Protein AF-A0AAN6XUN0-F1 (afdb_monomer_lite)

Structure (mmCIF, N/CA/C/O backbone):
data_AF-A0AAN6XUN0-F1
#
_entry.id   AF-A0AAN6XUN0-F1
#
loop_
_atom_site.group_PDB
_atom_site.id
_atom_site.type_symbol
_atom_site.label_atom_id
_atom_site.label_alt_id
_atom_site.label_comp_id
_atom_site.label_asym_id
_atom_site.label_entity_id
_a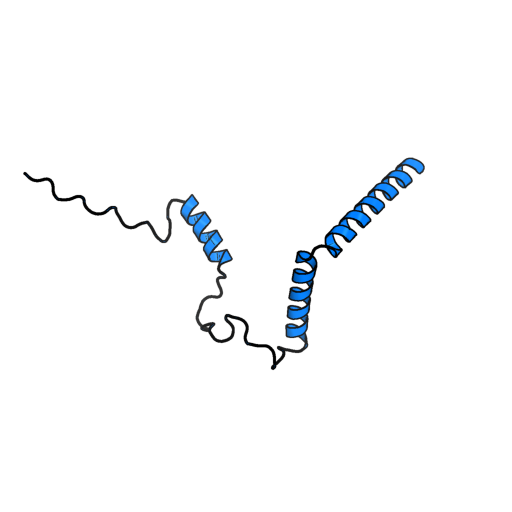tom_site.label_seq_id
_atom_site.pdbx_PDB_ins_code
_atom_site.Cartn_x
_atom_site.Cartn_y
_atom_site.Cartn_z
_atom_site.occupancy
_atom_site.B_iso_or_equiv
_atom_site.auth_seq_id
_atom_site.auth_comp_id
_atom_site.auth_asym_id
_atom_site.aut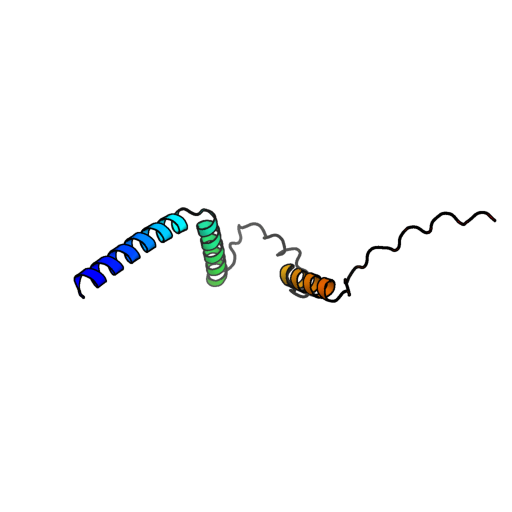h_atom_id
_atom_site.pdbx_PDB_model_num
ATOM 1 N N . MET A 1 1 ? 24.519 5.936 -31.087 1.00 63.44 1 MET A N 1
ATOM 2 C CA . MET A 1 1 ? 23.782 6.751 -30.093 1.00 63.44 1 MET A CA 1
ATOM 3 C C . MET A 1 1 ? 22.278 6.462 -30.119 1.00 63.44 1 MET A C 1
ATOM 5 O O . MET A 1 1 ? 21.803 5.809 -29.204 1.00 63.44 1 MET A O 1
ATOM 9 N N . LEU A 1 2 ? 21.543 6.819 -31.181 1.00 71.62 2 LEU A N 1
ATOM 10 C CA . LEU A 1 2 ? 20.092 6.563 -31.313 1.00 71.62 2 LEU A CA 1
ATOM 11 C C . LEU A 1 2 ? 19.626 5.087 -31.193 1.00 71.62 2 LEU A C 1
ATOM 13 O O . LEU A 1 2 ? 18.633 4.853 -30.505 1.00 71.62 2 LEU A O 1
ATOM 17 N N . PRO A 1 3 ? 20.307 4.074 -31.774 1.00 83.44 3 PRO A N 1
ATOM 18 C CA . PRO A 1 3 ? 19.848 2.682 -31.660 1.00 83.44 3 PRO A CA 1
ATOM 19 C C . PRO A 1 3 ? 20.004 2.120 -30.241 1.00 83.44 3 PRO A C 1
ATOM 21 O O . PRO A 1 3 ? 19.177 1.332 -29.794 1.00 83.44 3 PRO A O 1
ATOM 24 N N . LEU A 1 4 ? 21.022 2.578 -29.507 1.00 84.19 4 LEU A N 1
ATOM 25 C CA . LEU A 1 4 ? 21.264 2.182 -28.120 1.00 84.19 4 LEU A CA 1
ATOM 26 C C . LEU A 1 4 ? 20.205 2.783 -27.185 1.00 84.19 4 LEU A C 1
ATOM 28 O O . LEU A 1 4 ? 19.674 2.080 -26.334 1.00 84.19 4 LEU A O 1
ATOM 32 N N . ILE A 1 5 ? 19.825 4.046 -27.406 1.00 88.62 5 ILE A N 1
ATOM 33 C CA . ILE A 1 5 ? 18.719 4.690 -26.681 1.00 88.62 5 ILE A CA 1
ATOM 34 C C . ILE A 1 5 ? 17.399 3.960 -26.960 1.00 88.62 5 ILE A C 1
ATOM 36 O O . ILE A 1 5 ? 16.677 3.628 -26.025 1.00 88.62 5 ILE A O 1
ATOM 40 N N . SER A 1 6 ? 17.099 3.643 -28.225 1.00 88.56 6 SER A N 1
ATOM 41 C CA . SER A 1 6 ? 15.883 2.894 -28.578 1.00 88.56 6 SER A CA 1
ATOM 42 C C . SER A 1 6 ? 15.842 1.512 -27.919 1.00 88.56 6 SER A C 1
ATOM 44 O O . SER A 1 6 ? 14.799 1.100 -27.414 1.00 88.56 6 SER A O 1
ATOM 46 N N . TYR A 1 7 ? 16.978 0.814 -27.871 1.00 93.19 7 TYR A N 1
ATOM 47 C CA . TYR A 1 7 ? 17.087 -0.479 -27.205 1.00 93.19 7 TYR A CA 1
ATOM 48 C C . TYR A 1 7 ? 16.846 -0.376 -25.692 1.00 93.19 7 TYR A C 1
ATOM 50 O O . TYR A 1 7 ? 16.033 -1.127 -25.157 1.00 93.19 7 TYR A O 1
ATOM 58 N N . ILE A 1 8 ? 17.473 0.591 -25.013 1.00 92.81 8 ILE A N 1
ATOM 59 C CA . ILE A 1 8 ? 17.267 0.822 -23.574 1.00 92.81 8 ILE A CA 1
ATOM 60 C C . ILE A 1 8 ? 15.798 1.133 -23.277 1.00 92.81 8 ILE A C 1
ATOM 62 O O . ILE A 1 8 ? 15.220 0.530 -22.377 1.00 92.81 8 ILE A O 1
ATOM 66 N N . LEU A 1 9 ? 15.170 2.016 -24.059 1.00 94.69 9 LEU A N 1
ATOM 67 C CA . LEU A 1 9 ? 13.758 2.357 -23.877 1.00 94.69 9 LEU A CA 1
ATOM 68 C C . LEU A 1 9 ? 12.850 1.131 -24.032 1.00 94.69 9 LEU A C 1
ATOM 70 O O . LEU A 1 9 ? 11.930 0.951 -23.240 1.00 94.69 9 LEU A O 1
ATOM 74 N N . ARG A 1 10 ? 13.127 0.245 -24.996 1.00 92.94 10 ARG A N 1
ATOM 75 C CA . ARG A 1 10 ? 12.371 -1.009 -25.154 1.00 92.94 10 ARG A CA 1
ATOM 76 C C . ARG A 1 10 ? 12.520 -1.927 -23.945 1.00 92.94 10 ARG A C 1
ATOM 78 O O . ARG A 1 10 ? 11.524 -2.475 -23.487 1.00 92.94 10 ARG A O 1
ATOM 85 N N . VAL A 1 11 ? 13.735 -2.079 -23.417 1.00 95.06 11 VAL A N 1
ATOM 86 C CA . VAL A 1 11 ? 13.985 -2.905 -22.225 1.00 95.06 11 VAL A CA 1
ATOM 87 C C . 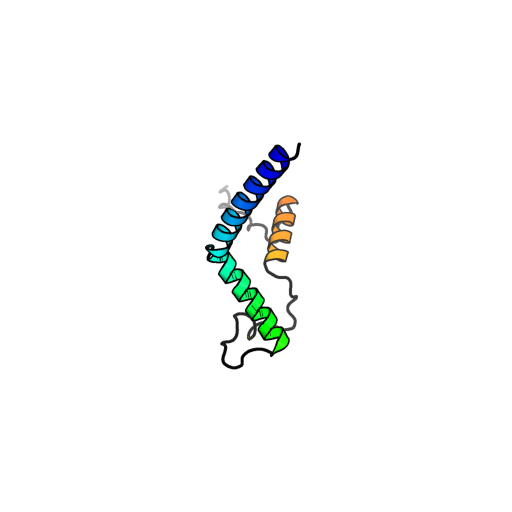VAL A 1 11 ? 13.241 -2.348 -21.009 1.00 95.06 11 VAL A C 1
ATOM 89 O O . VAL A 1 11 ? 12.587 -3.112 -20.302 1.00 95.06 11 VAL A O 1
ATOM 92 N N . VAL A 1 12 ? 13.279 -1.028 -20.800 1.00 95.88 12 VAL A N 1
ATOM 93 C CA . VAL A 1 12 ? 12.551 -0.364 -19.706 1.00 95.88 12 VAL A CA 1
ATOM 94 C C . VAL A 1 12 ? 11.047 -0.590 -19.833 1.00 95.88 12 VAL A C 1
ATOM 96 O O . VAL A 1 12 ? 10.425 -1.016 -18.865 1.00 95.88 12 VAL A O 1
ATOM 99 N N . LEU A 1 13 ? 10.477 -0.390 -21.025 1.00 95.94 13 LEU A N 1
ATOM 100 C CA . LEU A 1 13 ? 9.045 -0.590 -21.253 1.00 95.94 13 LEU A CA 1
ATOM 101 C C . LEU A 1 13 ? 8.620 -2.041 -20.997 1.00 95.94 13 LEU A C 1
ATOM 103 O O . LEU A 1 13 ? 7.623 -2.274 -20.326 1.00 95.94 13 LEU A O 1
ATOM 107 N N . ILE A 1 14 ? 9.378 -3.033 -21.471 1.00 95.88 14 ILE A N 1
ATOM 108 C CA . ILE A 1 14 ? 9.063 -4.454 -21.228 1.00 95.88 14 ILE A CA 1
ATOM 109 C C . ILE A 1 14 ? 9.091 -4.772 -19.728 1.00 95.88 14 ILE A C 1
ATOM 111 O O . ILE A 1 14 ? 8.226 -5.489 -19.212 1.00 95.88 14 ILE A O 1
ATOM 115 N N . TYR A 1 15 ? 10.080 -4.236 -19.016 1.00 96.75 15 TYR A N 1
ATOM 116 C CA . TYR A 1 15 ? 10.209 -4.446 -17.582 1.00 96.75 15 TYR A CA 1
ATOM 117 C C . TYR A 1 15 ? 9.060 -3.796 -16.805 1.00 96.75 15 TYR A C 1
ATOM 119 O O . TYR A 1 15 ? 8.459 -4.439 -15.944 1.00 96.75 15 TYR A O 1
ATOM 127 N N . GLU A 1 16 ? 8.706 -2.559 -17.154 1.00 96.56 16 GLU A N 1
ATOM 128 C CA . GLU A 1 16 ? 7.557 -1.847 -16.597 1.00 96.56 16 GLU A CA 1
ATOM 129 C C . GLU A 1 16 ? 6.263 -2.642 -16.794 1.00 96.56 16 GLU A C 1
ATOM 131 O O . GLU A 1 16 ? 5.567 -2.916 -15.819 1.00 96.56 16 GLU A O 1
ATOM 136 N N . GLN A 1 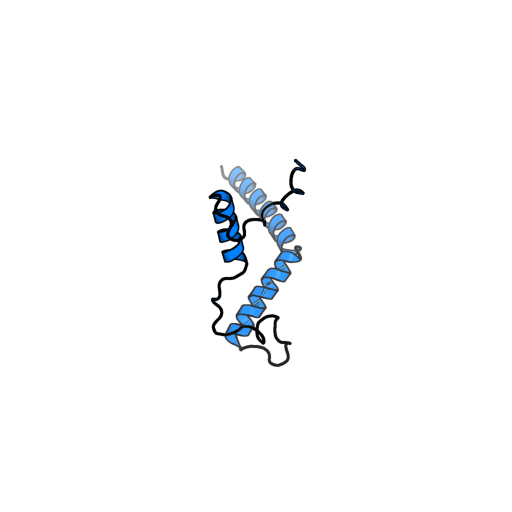17 ? 5.985 -3.101 -18.018 1.00 96.19 17 GLN A N 1
ATOM 137 C CA . GLN A 1 17 ? 4.792 -3.901 -18.317 1.00 96.19 17 GLN A CA 1
ATOM 138 C C . GLN A 1 17 ? 4.732 -5.170 -17.458 1.00 96.19 17 GLN A C 1
ATOM 140 O O . GLN A 1 17 ? 3.695 -5.486 -16.877 1.00 96.19 17 GLN A O 1
ATOM 145 N N . THR A 1 18 ? 5.867 -5.852 -17.293 1.00 96.06 18 THR A N 1
ATOM 146 C CA . THR A 1 18 ? 5.955 -7.066 -16.469 1.00 96.06 18 THR A CA 1
ATOM 147 C C . THR A 1 18 ? 5.699 -6.772 -14.986 1.00 96.06 18 THR A C 1
ATOM 149 O O . THR A 1 18 ? 5.047 -7.556 -14.292 1.00 96.06 18 THR A O 1
ATOM 152 N N . LEU A 1 19 ? 6.215 -5.655 -14.466 1.00 96.00 19 LEU A N 1
ATOM 153 C CA . LEU A 1 19 ? 5.980 -5.238 -13.082 1.00 96.00 19 LEU A CA 1
ATOM 154 C C . LEU A 1 19 ? 4.529 -4.828 -12.850 1.00 96.00 19 LEU A C 1
ATOM 156 O O . LEU A 1 19 ? 3.941 -5.235 -11.847 1.00 96.00 19 LEU A O 1
ATOM 160 N N . VAL A 1 20 ? 3.948 -4.063 -13.774 1.00 96.00 20 VAL A N 1
ATOM 161 C CA . VAL A 1 20 ? 2.546 -3.643 -13.711 1.00 96.00 20 VAL A CA 1
ATOM 162 C C . VAL A 1 20 ? 1.636 -4.865 -13.735 1.00 96.00 20 VAL A C 1
ATOM 164 O O . VAL A 1 20 ? 0.764 -4.987 -12.882 1.00 96.00 20 VAL A O 1
ATOM 167 N N . GLU A 1 21 ? 1.876 -5.825 -14.627 1.00 96.50 21 GLU A N 1
ATOM 168 C CA . GLU A 1 21 ? 1.090 -7.058 -14.697 1.00 96.50 21 GLU A CA 1
ATOM 169 C C . GLU A 1 21 ? 1.185 -7.877 -13.400 1.00 96.50 21 GLU A C 1
ATOM 171 O O . GLU A 1 21 ? 0.172 -8.361 -12.891 1.00 96.50 21 GLU A O 1
ATOM 176 N N . LYS A 1 22 ? 2.381 -7.992 -12.807 1.00 96.00 22 LYS A N 1
ATOM 177 C CA . LYS A 1 22 ? 2.564 -8.647 -11.501 1.00 96.00 22 LYS A CA 1
ATOM 178 C C . LYS A 1 22 ? 1.828 -7.918 -10.379 1.00 96.00 22 LYS A C 1
ATOM 180 O O . LYS A 1 22 ? 1.204 -8.569 -9.542 1.00 96.00 22 LYS A O 1
ATOM 185 N N . LEU A 1 23 ? 1.888 -6.589 -10.359 1.00 94.75 23 LEU A N 1
ATOM 186 C CA . LEU A 1 23 ? 1.211 -5.772 -9.356 1.00 94.75 23 LEU A CA 1
ATOM 187 C C . LEU A 1 23 ? -0.312 -5.893 -9.481 1.00 94.75 23 LEU A C 1
ATOM 189 O O . LEU A 1 23 ? -0.988 -6.122 -8.481 1.00 94.75 23 LEU A O 1
ATOM 193 N N . LEU A 1 24 ? -0.837 -5.819 -10.706 1.00 95.00 24 LEU A N 1
ATOM 194 C CA . LEU A 1 24 ? -2.263 -5.946 -11.007 1.00 95.00 24 LEU A CA 1
ATOM 195 C C . LEU A 1 24 ? -2.805 -7.363 -10.817 1.00 95.00 24 LEU A C 1
ATOM 197 O O . LEU A 1 24 ? -4.007 -7.515 -10.675 1.00 95.00 24 LEU A O 1
ATOM 201 N N . ARG A 1 25 ? -1.963 -8.400 -10.813 1.00 95.00 25 ARG A N 1
ATOM 202 C CA . ARG A 1 25 ? -2.368 -9.764 -10.427 1.00 95.00 25 ARG A CA 1
ATOM 203 C C . ARG A 1 25 ? -2.291 -10.005 -8.924 1.00 95.00 25 ARG A C 1
ATOM 205 O O . ARG A 1 25 ? -2.772 -11.032 -8.447 1.00 95.00 25 ARG A O 1
ATOM 212 N N . SER A 1 26 ? -1.659 -9.104 -8.175 1.00 95.50 26 SER A N 1
ATOM 213 C CA . SER A 1 26 ? -1.450 -9.302 -6.752 1.00 95.50 26 SER A CA 1
ATOM 214 C C . SER A 1 26 ? -2.758 -9.105 -5.981 1.00 95.50 26 SER A C 1
ATOM 216 O O . SER A 1 26 ? -3.315 -8.001 -5.976 1.00 95.50 26 SER A O 1
ATOM 218 N N . PRO A 1 27 ? -3.235 -10.117 -5.235 1.00 94.25 27 PRO A N 1
ATOM 219 C CA . PRO A 1 27 ? -4.399 -9.944 -4.384 1.00 94.25 27 PRO A CA 1
ATOM 220 C C . PRO A 1 27 ? -4.153 -8.849 -3.344 1.00 94.25 27 PRO A C 1
ATOM 222 O O . PRO A 1 27 ? -5.044 -8.037 -3.113 1.00 94.25 27 PRO A O 1
ATOM 225 N N . THR A 1 28 ? -2.957 -8.740 -2.757 1.00 93.12 28 THR A N 1
ATOM 226 C CA . THR A 1 28 ? -2.672 -7.716 -1.735 1.00 93.12 28 THR A CA 1
ATOM 227 C C . THR A 1 28 ? -2.824 -6.296 -2.275 1.00 93.12 28 THR A C 1
ATOM 229 O O . THR A 1 28 ? -3.362 -5.437 -1.576 1.00 93.12 28 THR A O 1
ATOM 232 N N . PHE A 1 29 ? -2.444 -6.066 -3.535 1.00 93.19 29 PHE A N 1
ATOM 233 C CA . PHE A 1 29 ? -2.641 -4.782 -4.202 1.00 93.19 29 PHE A CA 1
ATOM 234 C C . PHE A 1 29 ? -4.131 -4.433 -4.289 1.00 93.19 29 PHE A C 1
ATOM 236 O O . PHE A 1 29 ? -4.539 -3.352 -3.865 1.00 93.19 29 PHE A O 1
ATOM 243 N N . HIS A 1 30 ? -4.972 -5.377 -4.718 1.00 95.75 30 HIS A N 1
ATOM 244 C CA . HIS A 1 30 ? -6.420 -5.164 -4.766 1.00 95.75 30 HIS A CA 1
ATOM 245 C C . HIS A 1 30 ? -7.042 -4.918 -3.389 1.00 95.75 30 HIS A C 1
ATOM 247 O O . HIS A 1 30 ? -7.926 -4.072 -3.265 1.00 95.75 30 HIS A O 1
ATOM 253 N N . HIS A 1 31 ? -6.587 -5.622 -2.347 1.00 93.81 31 HIS A N 1
ATOM 254 C CA . HIS A 1 31 ? -7.069 -5.392 -0.981 1.00 93.81 31 HIS A CA 1
ATOM 255 C C . HIS A 1 31 ? -6.702 -3.982 -0.496 1.00 93.81 31 HIS A C 1
ATOM 257 O O . HIS A 1 31 ? -7.536 -3.302 0.104 1.00 93.81 31 HIS A O 1
ATOM 263 N N . GLY A 1 32 ? -5.489 -3.516 -0.808 1.00 93.94 32 GLY A N 1
ATOM 264 C CA . GLY A 1 32 ? -5.042 -2.156 -0.511 1.00 93.94 32 GLY A CA 1
ATOM 265 C C . GLY A 1 32 ? -5.886 -1.097 -1.221 1.00 93.94 32 GLY A C 1
ATOM 266 O O . GLY A 1 32 ? -6.425 -0.204 -0.567 1.00 93.94 32 GLY A O 1
ATOM 267 N N . VAL A 1 33 ? -6.077 -1.239 -2.537 1.00 93.88 33 VAL A N 1
ATOM 268 C CA . VAL A 1 33 ? -6.920 -0.328 -3.331 1.00 93.88 33 VAL A CA 1
ATOM 269 C C . VAL A 1 33 ? -8.352 -0.310 -2.801 1.00 93.88 33 VAL A C 1
ATOM 271 O O . VAL A 1 33 ? -8.919 0.764 -2.620 1.00 93.88 33 VAL A O 1
ATOM 274 N N . ARG A 1 34 ? -8.924 -1.474 -2.467 1.00 91.31 34 ARG A N 1
ATOM 275 C CA . ARG A 1 34 ? -10.272 -1.571 -1.890 1.00 91.31 34 ARG A CA 1
ATOM 276 C C . ARG A 1 34 ? -10.380 -0.826 -0.559 1.00 91.31 34 ARG A C 1
ATOM 278 O O . ARG A 1 34 ? -11.383 -0.159 -0.325 1.00 91.31 34 ARG A O 1
ATOM 285 N N . LYS A 1 35 ? -9.356 -0.908 0.297 1.00 90.31 35 LYS A N 1
ATOM 286 C CA . LYS A 1 35 ? -9.319 -0.174 1.570 1.00 90.31 35 LYS A CA 1
ATOM 287 C C . LYS A 1 35 ? -9.294 1.335 1.338 1.00 90.31 35 LYS A C 1
ATOM 289 O O . LYS A 1 35 ? -10.103 2.035 1.932 1.00 90.31 35 LYS A O 1
ATOM 294 N N . ILE A 1 36 ? -8.423 1.816 0.450 1.00 93.06 36 ILE A N 1
ATOM 295 C CA . ILE A 1 36 ? -8.323 3.246 0.118 1.00 93.06 36 ILE A CA 1
ATOM 296 C C . ILE A 1 36 ? -9.636 3.748 -0.478 1.00 93.06 36 ILE A C 1
ATOM 298 O O . ILE A 1 36 ? -10.154 4.767 -0.032 1.00 93.06 36 ILE A O 1
ATOM 302 N N . HIS A 1 37 ? -10.197 3.012 -1.439 1.00 93.12 37 HIS A N 1
ATOM 303 C CA . HIS A 1 37 ? -11.478 3.345 -2.050 1.00 93.12 37 HIS A CA 1
ATOM 304 C C . HIS A 1 37 ? -12.568 3.476 -0.989 1.00 93.12 37 HIS A C 1
ATOM 306 O O . HIS A 1 37 ? -13.240 4.497 -0.926 1.00 93.12 37 HIS A O 1
ATOM 312 N N . ARG A 1 38 ? -12.696 2.481 -0.104 1.00 86.94 38 ARG A N 1
ATOM 313 C CA . ARG A 1 38 ? -13.662 2.511 0.995 1.00 86.94 38 ARG A CA 1
ATOM 314 C C . ARG A 1 38 ? -13.447 3.709 1.923 1.00 86.94 38 ARG A C 1
ATOM 316 O O . ARG A 1 38 ? -14.415 4.359 2.285 1.00 86.94 38 ARG A O 1
ATOM 323 N N . THR A 1 39 ? -12.204 4.034 2.270 1.00 87.12 39 THR A N 1
ATOM 324 C CA . THR A 1 39 ? -11.893 5.208 3.101 1.00 87.12 39 THR A CA 1
ATOM 325 C C . THR A 1 39 ? -12.283 6.522 2.422 1.00 87.12 39 THR A C 1
ATOM 327 O O . THR A 1 39 ? -12.835 7.401 3.074 1.00 87.12 39 THR A O 1
ATOM 330 N N . VAL A 1 40 ? -12.015 6.672 1.123 1.00 90.81 40 VAL A N 1
ATOM 331 C CA . VAL A 1 40 ? -12.388 7.879 0.367 1.00 90.81 40 VAL A CA 1
ATOM 332 C C . VAL A 1 40 ? -13.905 7.990 0.223 1.00 90.81 40 VAL A C 1
ATOM 334 O O . VAL A 1 40 ? -14.449 9.083 0.360 1.00 90.81 40 VAL A O 1
ATOM 337 N N . GLU A 1 41 ? -14.577 6.870 -0.024 1.00 89.56 41 GLU A N 1
ATOM 338 C CA . GLU A 1 41 ? -16.032 6.793 -0.140 1.00 89.56 41 GLU A CA 1
ATOM 339 C C . GLU A 1 41 ? -16.713 7.194 1.176 1.00 89.56 41 GLU A C 1
ATOM 341 O O . GLU A 1 41 ? -17.556 8.087 1.186 1.00 89.56 41 GLU A O 1
ATOM 346 N N . GLU A 1 42 ? -16.263 6.617 2.297 1.00 86.50 42 GLU A N 1
ATOM 347 C CA . GLU A 1 42 ? -16.723 6.959 3.650 1.00 86.50 42 GLU A CA 1
ATOM 348 C C . GLU A 1 42 ? -16.489 8.441 3.975 1.00 86.50 42 GLU A C 1
ATOM 350 O O . GLU A 1 42 ? -17.324 9.077 4.615 1.00 86.50 42 GLU A O 1
ATOM 355 N N . LEU A 1 43 ? -15.370 9.012 3.517 1.00 85.19 43 LEU A N 1
ATOM 356 C CA . LEU A 1 43 ? -15.053 10.425 3.729 1.00 85.19 43 LEU A CA 1
ATOM 357 C C . LEU A 1 43 ? -15.965 11.361 2.922 1.00 85.19 43 LEU A C 1
ATOM 359 O O . LEU A 1 43 ? -16.299 12.442 3.399 1.00 85.19 43 LEU A O 1
ATOM 363 N N . ARG A 1 44 ? -16.336 10.978 1.695 1.00 87.38 44 ARG A N 1
ATOM 364 C CA . ARG A 1 44 ? -17.133 11.820 0.786 1.00 87.38 44 ARG A CA 1
ATOM 365 C C . ARG A 1 44 ? -18.629 11.723 1.035 1.00 87.38 44 ARG A C 1
ATOM 367 O O . ARG A 1 44 ? -19.305 12.746 1.031 1.00 87.38 44 ARG A O 1
ATOM 374 N N . HIS A 1 45 ? -19.137 10.509 1.208 1.00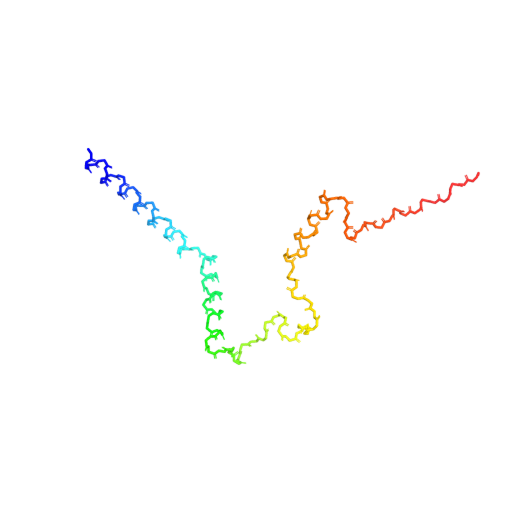 89.56 45 HIS A N 1
ATOM 375 C CA . HIS A 1 45 ? -20.574 10.238 1.277 1.00 89.56 45 HIS A CA 1
ATOM 376 C C . HIS A 1 45 ? -21.042 9.885 2.691 1.00 89.56 45 HIS A C 1
ATOM 378 O O . HIS A 1 45 ? -22.233 9.687 2.917 1.00 89.56 45 HIS A O 1
ATOM 384 N N . GLY A 1 46 ? -20.120 9.846 3.654 1.00 79.88 46 GLY A N 1
ATOM 385 C CA . GLY A 1 46 ? -20.396 9.335 4.983 1.00 79.88 46 GLY A CA 1
ATOM 386 C C . GLY A 1 46 ? -20.384 7.809 5.014 1.00 79.88 46 GLY A C 1
ATOM 387 O O . GLY A 1 46 ? -20.205 7.115 4.011 1.00 79.88 46 GLY A O 1
ATOM 388 N N . ARG A 1 47 ? -20.542 7.269 6.218 1.00 74.88 47 ARG A N 1
ATOM 389 C CA . ARG A 1 47 ? -20.546 5.827 6.434 1.00 74.88 47 ARG A CA 1
ATOM 390 C C . ARG A 1 47 ? -21.842 5.205 5.910 1.00 74.88 47 ARG A C 1
ATOM 392 O O . ARG A 1 47 ? -22.922 5.720 6.183 1.00 74.88 47 ARG A O 1
ATOM 399 N N . ASN A 1 48 ? -21.730 4.058 5.242 1.00 72.62 48 ASN A N 1
ATOM 400 C CA . ASN A 1 48 ? -22.893 3.275 4.839 1.00 72.62 48 ASN A CA 1
ATOM 401 C C . ASN A 1 48 ? -23.653 2.760 6.089 1.00 72.62 48 ASN A C 1
ATOM 403 O O . ASN A 1 48 ? -23.040 2.056 6.899 1.00 72.62 48 ASN A O 1
ATOM 407 N N . PRO A 1 49 ? -24.941 3.113 6.274 1.00 68.06 49 PRO A N 1
ATOM 408 C CA . PRO A 1 49 ? -25.709 2.761 7.472 1.00 68.06 49 PRO A CA 1
ATOM 409 C C . PRO A 1 49 ? -25.957 1.255 7.626 1.00 68.06 49 PRO A C 1
ATOM 411 O O . PRO A 1 49 ? -26.123 0.789 8.750 1.00 68.06 49 PRO A O 1
ATOM 414 N N . ASP A 1 50 ? -25.934 0.496 6.527 1.00 75.12 50 ASP A N 1
ATOM 415 C CA . ASP A 1 50 ? -26.189 -0.951 6.531 1.00 75.12 50 ASP A CA 1
ATOM 416 C C . ASP A 1 50 ? -24.925 -1.782 6.803 1.00 75.12 50 ASP A C 1
ATOM 418 O O . ASP A 1 50 ? -24.983 -3.007 6.936 1.00 75.12 50 ASP A O 1
ATOM 422 N N . GLU A 1 51 ? -23.753 -1.141 6.866 1.00 72.38 51 GLU A N 1
ATOM 423 C CA . GLU A 1 51 ? -22.505 -1.850 7.102 1.00 72.38 51 GLU A CA 1
ATOM 424 C C . GLU A 1 51 ? -22.289 -2.078 8.607 1.00 72.38 51 GLU A C 1
ATOM 426 O O . GLU A 1 51 ? -22.319 -1.113 9.379 1.00 72.38 51 GLU A O 1
ATOM 431 N N . PRO A 1 52 ? -22.023 -3.325 9.052 1.00 76.12 52 PRO A N 1
ATOM 432 C CA . PRO A 1 52 ? -21.792 -3.600 10.462 1.00 76.12 52 PRO A CA 1
ATOM 433 C C . PRO A 1 52 ? -20.658 -2.730 11.014 1.00 76.12 52 PRO A C 1
ATOM 435 O O . PRO A 1 52 ? -19.677 -2.420 10.323 1.00 76.12 52 PRO A O 1
ATOM 438 N N . LEU A 1 53 ? -20.807 -2.333 12.280 1.00 67.62 53 LEU A N 1
ATOM 439 C CA . LEU A 1 53 ? -19.812 -1.543 13.001 1.00 67.62 53 LEU A CA 1
ATOM 440 C C . LEU A 1 53 ? -18.450 -2.244 12.896 1.00 67.62 53 LEU A C 1
ATOM 442 O O . LEU A 1 53 ? -18.343 -3.451 13.131 1.00 67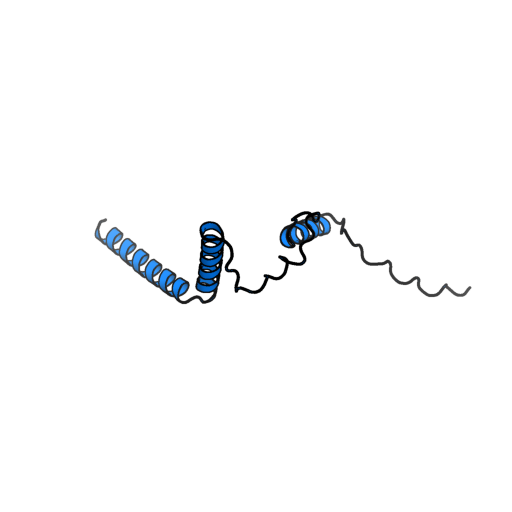.62 53 LEU A O 1
ATOM 446 N N . ARG A 1 54 ? -17.399 -1.511 12.508 1.00 69.31 54 ARG A N 1
ATOM 447 C CA . ARG A 1 54 ? -16.048 -2.069 12.497 1.00 69.31 54 ARG A CA 1
ATOM 448 C C . ARG A 1 54 ? -15.674 -2.303 13.952 1.00 69.31 54 ARG A C 1
ATOM 450 O O . ARG A 1 54 ? -16.058 -1.533 14.835 1.00 69.31 54 ARG A O 1
ATOM 457 N N . GLN A 1 55 ? -14.899 -3.354 14.198 1.00 58.91 55 GLN A N 1
ATOM 458 C CA . GLN A 1 55 ? -14.299 -3.567 15.512 1.00 58.91 55 GLN A CA 1
ATOM 459 C C . GLN A 1 55 ? -13.600 -2.281 15.968 1.00 58.91 55 GLN A C 1
ATOM 461 O O . GLN A 1 55 ? -12.710 -1.784 15.280 1.00 58.91 55 GLN A O 1
ATOM 466 N N . GLY A 1 56 ? -14.046 -1.742 17.104 1.00 61.50 56 GLY A N 1
ATOM 467 C CA . GLY A 1 56 ? -13.569 -0.477 17.663 1.00 61.50 56 GLY A CA 1
ATOM 468 C C . GLY A 1 56 ? -14.599 0.651 17.630 1.00 61.50 56 GLY A C 1
ATOM 469 O O . GLY A 1 56 ? -14.716 1.360 18.609 1.00 61.50 56 GLY A O 1
ATOM 470 N N . GLU A 1 57 ? -15.446 0.783 16.613 1.00 62.12 57 GLU A N 1
ATOM 471 C CA . GLU A 1 57 ? -16.295 1.988 16.488 1.00 62.12 57 GLU A CA 1
ATOM 472 C C . GLU A 1 57 ? -17.466 2.046 17.485 1.00 62.12 57 GLU A C 1
ATOM 474 O O . GLU A 1 57 ? -18.055 3.103 17.679 1.00 62.12 57 GLU A O 1
ATOM 479 N N . ALA A 1 58 ? -17.792 0.923 18.134 1.00 58.03 58 ALA A N 1
ATOM 480 C CA . ALA A 1 58 ? -18.795 0.836 19.201 1.00 58.03 58 ALA A CA 1
ATOM 481 C C . ALA A 1 58 ? -18.182 0.665 20.606 1.00 58.03 58 ALA A C 1
ATOM 483 O O . ALA A 1 58 ? -18.907 0.564 21.592 1.00 58.03 58 ALA A O 1
ATOM 484 N N . THR A 1 59 ? -16.854 0.540 20.697 1.00 57.53 59 THR A N 1
ATOM 485 C CA . THR A 1 59 ? -16.125 0.191 21.936 1.00 57.53 59 THR A CA 1
ATOM 486 C C . THR A 1 59 ? -14.912 1.100 22.169 1.00 57.53 59 THR A C 1
ATOM 488 O O . THR A 1 59 ? -14.189 0.935 23.150 1.00 57.53 59 THR A O 1
ATOM 491 N N . GLU A 1 60 ? -14.656 2.053 21.271 1.00 56.28 60 GLU A N 1
ATOM 492 C CA . GLU A 1 60 ? -13.627 3.076 21.420 1.00 56.28 60 GLU A CA 1
ATOM 493 C C . GLU A 1 60 ? -14.116 4.087 22.456 1.00 56.28 60 GLU A C 1
ATOM 495 O O . GLU A 1 60 ? -14.973 4.928 22.200 1.00 56.28 60 GLU A O 1
ATOM 500 N N . ASP A 1 61 ? -13.587 3.925 23.665 1.00 56.34 61 ASP A N 1
ATOM 501 C CA . ASP A 1 61 ? -13.716 4.876 24.758 1.00 56.34 61 ASP A CA 1
ATOM 502 C C . ASP A 1 61 ? -13.146 6.233 24.291 1.00 56.34 61 ASP A C 1
ATOM 504 O O . ASP A 1 61 ? -11.960 6.287 23.940 1.00 56.34 61 ASP A O 1
ATOM 508 N N . PRO A 1 62 ? -13.949 7.313 24.216 1.00 58.38 62 PRO A N 1
ATOM 509 C CA . PRO A 1 62 ? -13.524 8.593 23.640 1.00 58.38 62 PRO A CA 1
ATOM 510 C C . PRO A 1 62 ? -12.338 9.235 24.376 1.00 58.38 62 PRO A C 1
ATOM 512 O O . PRO A 1 62 ? -11.638 10.060 23.787 1.00 58.38 62 PRO A O 1
ATOM 515 N N . ASP A 1 63 ? -12.080 8.819 25.620 1.00 62.00 63 ASP A N 1
ATOM 516 C CA . ASP A 1 63 ? -10.975 9.294 26.455 1.00 62.00 63 ASP A CA 1
ATOM 517 C C . ASP A 1 63 ? -9.689 8.457 26.325 1.00 62.00 63 ASP A C 1
ATOM 519 O O . ASP A 1 63 ? -8.649 8.815 26.890 1.00 62.00 63 ASP A O 1
ATOM 523 N N . LYS A 1 64 ? -9.694 7.350 25.563 1.00 59.44 64 LYS A N 1
ATOM 524 C CA . LYS A 1 64 ? -8.461 6.587 25.327 1.00 59.44 64 LYS A CA 1
ATOM 525 C C . LYS A 1 64 ? -7.554 7.320 24.336 1.00 59.44 64 LYS A C 1
ATOM 527 O O . LYS A 1 64 ? -7.970 7.636 23.219 1.00 59.44 64 LYS A O 1
ATOM 532 N N . PRO A 1 65 ? -6.271 7.542 24.677 1.00 56.47 65 PRO A N 1
ATOM 533 C CA . PRO A 1 65 ? -5.330 8.127 23.739 1.00 56.47 65 PRO A CA 1
ATOM 534 C C . PRO A 1 65 ? -5.207 7.216 22.513 1.00 56.47 65 PRO A C 1
ATOM 536 O O . PRO A 1 65 ? -4.910 6.029 22.636 1.00 56.47 65 PRO A O 1
ATOM 539 N N . LYS A 1 66 ? -5.395 7.793 21.319 1.00 59.81 66 LYS A N 1
ATOM 540 C CA . LYS A 1 66 ? -5.306 7.150 19.989 1.00 59.81 66 LYS A CA 1
ATOM 541 C C . LYS A 1 66 ? -3.882 6.699 19.616 1.00 59.81 66 LYS A C 1
ATOM 543 O O . LYS A 1 66 ? -3.442 6.826 18.473 1.00 59.81 66 LYS A O 1
ATOM 548 N N . GLY A 1 67 ? -3.106 6.220 20.584 1.00 61.31 67 GLY A N 1
ATOM 549 C CA . GLY A 1 67 ? -1.828 5.569 20.353 1.00 61.31 67 GLY A CA 1
ATOM 550 C C . GLY A 1 67 ? -2.090 4.183 19.786 1.00 61.31 67 GLY A C 1
ATOM 551 O O . GLY A 1 67 ? -2.379 3.253 20.525 1.00 61.31 67 GLY A O 1
ATOM 552 N N . GLY A 1 68 ? -2.046 4.033 18.465 1.00 73.94 68 GLY A N 1
ATOM 553 C CA . GLY A 1 68 ? -2.216 2.721 17.841 1.00 73.94 68 GLY A CA 1
ATOM 554 C C . GLY A 1 68 ? -1.178 1.710 18.342 1.00 73.94 68 GLY A C 1
ATOM 555 O O . GLY A 1 68 ? -0.064 2.082 18.712 1.00 73.94 68 GLY A O 1
ATOM 556 N N . PHE A 1 69 ? -1.527 0.423 18.281 1.00 80.62 69 PHE A N 1
ATOM 557 C CA . PHE A 1 69 ? -0.654 -0.713 18.613 1.00 80.62 69 PHE A CA 1
ATOM 558 C C . PHE A 1 69 ? 0.786 -0.556 18.089 1.00 80.62 69 PHE A C 1
ATOM 560 O O . PHE A 1 69 ? 1.734 -0.844 18.805 1.00 80.62 69 PHE A O 1
ATOM 567 N N . ILE A 1 70 ? 0.963 -0.028 16.872 1.00 82.38 70 ILE A N 1
ATOM 568 C CA . ILE A 1 70 ? 2.284 0.182 16.258 1.00 82.38 70 ILE A CA 1
ATOM 569 C C . ILE A 1 70 ? 3.154 1.170 17.041 1.00 82.38 70 ILE A C 1
ATOM 571 O O . ILE A 1 70 ? 4.356 0.954 17.159 1.00 82.38 70 ILE A O 1
ATOM 575 N N . ARG A 1 71 ? 2.574 2.240 17.595 1.00 81.12 71 ARG A N 1
ATOM 576 C CA . ARG A 1 71 ? 3.326 3.198 18.413 1.00 81.12 71 ARG A CA 1
ATOM 577 C C . ARG A 1 71 ? 3.843 2.515 19.676 1.00 81.12 71 ARG A C 1
ATOM 579 O O . ARG A 1 71 ? 5.035 2.600 19.941 1.00 81.12 71 ARG A O 1
ATOM 586 N N . TYR A 1 72 ? 2.966 1.801 20.384 1.00 80.94 72 TYR A N 1
ATOM 587 C CA . TYR A 1 72 ? 3.339 1.028 21.571 1.00 80.94 72 TYR A CA 1
ATOM 588 C C . TYR A 1 72 ? 4.370 -0.056 21.246 1.00 80.94 72 TYR A C 1
ATOM 590 O O . TYR A 1 72 ? 5.339 -0.217 21.974 1.00 80.94 72 TYR A O 1
ATOM 598 N N . PHE A 1 73 ? 4.224 -0.741 20.113 1.00 83.62 73 PHE A N 1
ATOM 599 C CA . PHE A 1 73 ? 5.168 -1.758 19.661 1.00 83.62 73 PHE A CA 1
ATOM 600 C C . PHE A 1 73 ? 6.567 -1.180 19.389 1.00 83.62 73 PHE A C 1
ATOM 602 O O . PHE A 1 73 ? 7.569 -1.745 19.817 1.00 83.62 73 PHE A O 1
ATOM 609 N N . VAL A 1 74 ? 6.655 -0.030 18.714 1.00 89.25 74 VAL A N 1
ATOM 610 C CA . VAL A 1 74 ? 7.937 0.649 18.452 1.00 89.25 74 VAL A CA 1
ATOM 611 C C . VAL A 1 74 ? 8.553 1.200 19.740 1.00 89.25 74 VAL A C 1
ATOM 613 O O . VAL A 1 74 ? 9.771 1.145 19.917 1.00 89.25 74 VAL A O 1
ATOM 616 N N . GLU A 1 75 ? 7.727 1.730 20.638 1.00 84.56 75 GLU A N 1
ATOM 617 C CA . GLU A 1 75 ? 8.158 2.217 21.947 1.00 84.56 75 GLU A CA 1
ATOM 618 C C . GLU A 1 75 ? 8.720 1.079 22.806 1.00 84.56 75 GLU A C 1
ATOM 620 O O . GLU A 1 75 ? 9.806 1.221 23.365 1.00 84.56 75 GLU A O 1
ATOM 625 N N . GLU A 1 76 ? 8.073 -0.086 22.796 1.00 84.75 76 GLU A N 1
ATOM 626 C CA . GLU A 1 76 ? 8.534 -1.277 23.506 1.00 84.75 76 GLU A CA 1
ATOM 627 C C . GLU A 1 76 ? 9.850 -1.823 22.930 1.00 84.75 76 GLU A C 1
ATOM 629 O O . GLU A 1 76 ? 10.789 -2.081 23.680 1.00 84.75 76 GLU A O 1
ATOM 634 N N . LEU A 1 77 ? 9.998 -1.895 21.600 1.00 87.31 77 LEU A N 1
ATOM 635 C CA . LEU A 1 77 ? 11.278 -2.271 20.975 1.00 87.31 77 LEU A CA 1
ATOM 636 C C . LEU A 1 77 ? 12.422 -1.336 21.395 1.00 87.31 77 LEU A C 1
ATOM 638 O O . LEU A 1 77 ? 13.545 -1.776 21.654 1.00 87.31 77 LEU A O 1
ATOM 642 N N . LYS A 1 78 ? 12.144 -0.033 21.486 1.00 89.31 78 LYS A N 1
ATOM 643 C CA . LYS A 1 78 ? 13.116 0.969 21.934 1.00 89.31 78 LYS A CA 1
ATOM 644 C C . LYS A 1 78 ? 13.437 0.827 23.425 1.00 89.31 78 LYS A C 1
ATOM 646 O O . LYS A 1 78 ? 14.595 1.000 23.807 1.00 89.31 78 LYS A O 1
ATOM 651 N N . ASN A 1 79 ? 12.445 0.516 24.252 1.00 87.81 79 ASN A N 1
ATOM 652 C CA . ASN A 1 79 ? 12.598 0.300 25.690 1.00 87.81 79 ASN A CA 1
ATOM 653 C C . ASN A 1 79 ? 13.414 -0.966 25.993 1.00 87.81 79 ASN A C 1
ATOM 655 O O . ASN A 1 79 ? 14.315 -0.926 26.833 1.00 87.81 79 ASN A O 1
ATOM 659 N N . GLN A 1 80 ? 13.201 -2.046 25.237 1.00 86.19 80 GLN A N 1
ATOM 660 C CA . GLN A 1 80 ? 14.002 -3.271 25.329 1.00 86.19 80 GLN A CA 1
ATOM 661 C C . GLN A 1 80 ? 15.453 -3.040 24.901 1.00 86.19 80 GLN A C 1
ATOM 663 O O . GLN A 1 80 ? 16.371 -3.464 25.600 1.00 86.19 80 GLN A O 1
ATOM 668 N N . ALA A 1 81 ? 15.683 -2.285 23.822 1.00 87.50 81 ALA A N 1
ATOM 669 C CA . ALA A 1 81 ? 17.035 -1.910 23.399 1.00 87.50 81 ALA A CA 1
ATOM 670 C C . ALA A 1 81 ? 17.774 -1.038 24.436 1.00 87.50 81 ALA A C 1
ATOM 672 O O . ALA A 1 81 ? 19.000 -1.066 24.509 1.00 87.50 81 ALA A O 1
ATOM 673 N N . ARG A 1 82 ? 17.037 -0.264 25.245 1.00 86.00 82 ARG A N 1
ATOM 674 C CA . ARG A 1 82 ? 17.574 0.569 26.336 1.00 86.00 82 ARG A CA 1
ATOM 675 C C . ARG A 1 82 ? 17.761 -0.181 27.657 1.00 86.00 82 ARG A C 1
ATOM 677 O O . ARG A 1 82 ? 18.325 0.393 28.583 1.00 86.00 82 ARG A O 1
ATOM 684 N N . GLY A 1 83 ? 17.304 -1.430 27.757 1.00 79.12 83 GLY A N 1
ATOM 685 C CA . GLY A 1 83 ? 17.384 -2.216 28.989 1.00 79.12 83 GLY A CA 1
ATOM 686 C C . GLY A 1 83 ? 16.390 -1.790 30.074 1.00 79.12 83 GLY A C 1
ATOM 687 O O . GLY A 1 83 ? 16.556 -2.173 31.228 1.00 79.12 83 GLY A O 1
ATOM 688 N N . THR A 1 84 ? 15.346 -1.031 29.721 1.00 79.00 84 THR A N 1
ATOM 689 C CA . THR A 1 84 ? 14.254 -0.646 30.631 1.00 79.00 84 THR A CA 1
ATOM 690 C C . THR A 1 84 ? 12.906 -1.112 30.065 1.00 79.00 84 THR A C 1
ATOM 692 O O . THR A 1 84 ? 12.136 -0.270 29.596 1.00 79.00 84 THR A O 1
ATOM 695 N N . PRO A 1 85 ? 12.620 -2.431 30.043 1.00 76.50 85 PRO A N 1
ATOM 696 C CA . PRO A 1 85 ? 11.317 -2.941 29.621 1.00 76.50 85 PRO A CA 1
ATOM 697 C C . PRO A 1 85 ? 10.222 -2.386 30.528 1.00 76.50 85 PRO A C 1
ATOM 699 O O . PRO A 1 85 ? 10.436 -2.242 31.734 1.00 76.50 85 PRO A O 1
ATOM 702 N N . THR A 1 86 ? 9.058 -2.076 29.964 1.00 72.31 86 THR A N 1
ATOM 703 C CA . THR A 1 86 ? 7.949 -1.521 30.750 1.00 72.31 86 THR A CA 1
ATOM 704 C C . THR A 1 86 ? 7.333 -2.571 31.687 1.00 72.31 86 THR A C 1
ATOM 706 O O . THR A 1 86 ? 6.934 -2.213 32.791 1.00 72.31 86 THR A O 1
ATOM 709 N N . ASP A 1 87 ? 7.394 -3.858 31.321 1.00 71.25 87 ASP A N 1
ATOM 710 C CA . ASP A 1 87 ? 6.967 -4.996 32.147 1.00 71.25 87 ASP A CA 1
ATOM 711 C C . ASP A 1 87 ? 8.132 -5.984 32.372 1.00 71.25 87 ASP A C 1
ATOM 713 O O . ASP A 1 87 ? 8.331 -6.913 31.580 1.00 71.25 87 ASP A O 1
ATOM 717 N N . PRO A 1 88 ? 8.960 -5.809 33.420 1.00 62.53 88 PRO A N 1
ATOM 718 C CA . PRO A 1 88 ? 9.999 -6.781 33.735 1.00 62.53 88 PRO A CA 1
ATOM 719 C C . PRO A 1 88 ? 9.368 -8.119 34.168 1.00 62.53 88 PRO A C 1
ATOM 721 O O . PRO A 1 88 ? 8.363 -8.120 34.887 1.00 62.53 88 PRO A O 1
ATOM 724 N N . PRO A 1 89 ? 9.943 -9.274 33.775 1.00 65.62 89 PRO A N 1
ATOM 725 C CA . PRO A 1 89 ? 9.438 -10.572 34.207 1.00 65.62 89 PRO A CA 1
ATOM 726 C C . PRO A 1 89 ? 9.446 -10.669 35.743 1.00 65.62 89 PRO A C 1
ATOM 728 O O . PRO A 1 89 ? 10.356 -10.128 36.383 1.00 65.62 89 PRO A O 1
ATOM 731 N N . PRO A 1 90 ? 8.460 -11.356 36.355 1.00 67.75 90 PRO A N 1
ATOM 732 C CA . PRO A 1 90 ? 8.422 -11.520 37.801 1.00 67.75 90 PRO A CA 1
ATOM 733 C C . PRO A 1 90 ? 9.713 -12.196 38.290 1.00 67.75 90 PRO A C 1
ATOM 735 O O . PRO A 1 90 ? 10.248 -13.068 37.595 1.00 67.75 90 PRO A O 1
ATOM 738 N N . PRO A 1 91 ? 10.235 -11.813 39.473 1.00 69.00 91 PRO A N 1
ATOM 739 C CA . PRO A 1 91 ? 11.435 -12.432 40.016 1.00 69.00 91 PRO A CA 1
ATOM 740 C C . PRO A 1 91 ? 11.231 -13.948 40.160 1.00 69.00 91 PRO A C 1
ATOM 742 O O . PRO A 1 91 ? 10.109 -14.390 40.435 1.00 69.00 91 PRO A O 1
ATOM 745 N N . PRO A 1 92 ? 12.296 -14.755 39.987 1.00 72.56 92 PRO A N 1
ATOM 746 C CA . PRO A 1 92 ? 12.193 -16.202 40.106 1.00 72.56 92 PRO A CA 1
ATOM 747 C C . PRO A 1 92 ? 11.612 -16.586 41.477 1.00 72.56 92 PRO A C 1
ATOM 749 O O . PRO A 1 92 ? 11.899 -15.902 42.470 1.00 72.56 92 PRO A O 1
ATOM 752 N N . PRO A 1 93 ? 10.809 -17.667 41.562 1.00 75.81 93 PRO A N 1
ATOM 753 C CA . PRO A 1 93 ? 10.261 -18.133 42.827 1.00 75.81 93 PRO A CA 1
ATOM 754 C C . PRO A 1 93 ? 11.388 -18.296 43.840 1.00 75.81 93 PRO A C 1
ATOM 756 O O . PRO A 1 93 ? 12.415 -18.910 43.539 1.00 75.81 93 PRO A O 1
ATOM 759 N N . ARG A 1 94 ? 11.211 -17.724 45.036 1.00 70.94 94 ARG A N 1
ATOM 760 C CA . ARG A 1 94 ? 12.170 -17.874 46.131 1.00 70.94 94 ARG A CA 1
ATOM 761 C C . ARG A 1 94 ? 12.335 -19.380 46.369 1.00 70.94 94 ARG A C 1
ATOM 763 O O . ARG A 1 94 ? 11.364 -20.044 46.729 1.00 70.94 94 ARG A O 1
ATOM 770 N N . GLY A 1 95 ? 13.525 -19.916 46.089 1.00 69.19 95 GLY A N 1
ATOM 771 C CA . GLY A 1 95 ? 13.830 -21.324 46.341 1.00 69.19 95 GLY A CA 1
ATOM 772 C C . GLY A 1 95 ? 13.532 -21.680 47.802 1.00 69.19 95 GLY A C 1
ATOM 773 O O . GLY A 1 95 ? 13.575 -20.786 48.658 1.00 69.19 95 GLY A O 1
ATOM 774 N N . PRO A 1 96 ? 13.185 -22.945 48.100 1.00 71.75 96 PRO A N 1
ATOM 775 C CA . PRO A 1 96 ? 12.847 -23.356 49.457 1.00 71.75 96 PRO A CA 1
ATOM 776 C C . PRO A 1 96 ? 13.973 -22.960 50.426 1.00 71.75 96 PRO A C 1
ATOM 778 O O . PRO A 1 96 ? 15.148 -23.038 50.052 1.00 71.75 96 PRO A O 1
ATOM 781 N N . PRO A 1 97 ? 13.638 -22.483 51.642 1.00 64.38 97 PRO A N 1
ATOM 782 C CA . PRO A 1 97 ? 14.635 -21.993 52.583 1.00 64.38 97 PRO A CA 1
ATOM 783 C C . PRO A 1 97 ? 15.670 -23.084 52.858 1.00 64.38 97 PRO A C 1
ATOM 785 O O . PRO A 1 97 ? 15.310 -24.235 53.110 1.00 64.38 97 PRO A O 1
ATOM 788 N N . ALA A 1 98 ? 16.951 -22.709 52.794 1.00 65.81 98 ALA A N 1
ATOM 789 C CA . ALA A 1 98 ? 18.056 -23.586 53.151 1.00 65.81 98 ALA A CA 1
ATOM 790 C C . ALA A 1 98 ? 17.829 -24.102 54.577 1.00 65.81 98 ALA A C 1
ATOM 792 O O . ALA A 1 98 ? 17.756 -23.317 55.527 1.00 65.81 98 ALA A O 1
ATOM 793 N N . ASN A 1 99 ? 17.646 -25.416 54.698 1.00 62.59 99 ASN A N 1
ATOM 794 C CA . ASN A 1 99 ? 17.521 -26.072 55.987 1.00 62.59 99 ASN A CA 1
ATOM 795 C C . ASN A 1 99 ? 18.869 -25.937 56.712 1.00 62.59 99 ASN A C 1
ATOM 797 O O . ASN A 1 99 ? 19.912 -26.154 56.093 1.00 62.59 99 ASN A O 1
ATOM 801 N N . LYS A 1 100 ? 18.819 -25.487 57.967 1.00 52.91 100 LYS A N 1
ATOM 802 C CA . LYS A 1 100 ? 19.995 -25.275 58.820 1.00 52.91 100 LYS A CA 1
ATOM 803 C C . LYS A 1 100 ? 20.723 -26.578 59.118 1.00 52.91 100 LYS A C 1
ATOM 805 O O . LYS A 1 100 ? 20.026 -27.607 59.263 1.00 52.91 100 LYS A O 1
#

pLDDT: mean 80.54, std 13.15, range [52.91, 96.75]

InterPro domains:
  IPR020301 MIOREX complex component 7 [PF10906] (19-79)

Organism: NCBI:txid261697

Radius of gyration: 27.24 Å; chains: 1; bounding box: 50×38×90 Å

Secondary structure (DSSP, 8-state):
-HHHHHHHHHHHHHHHHHHHHHHHH-HHHHHHHHHHHHHHHHHHH---TTSPPPTTTTT--TTS----HHHHHHHHHHHHHTT--SSPPPPPP-PPP---

Foldseek 3Di:
DVVVVVVVVVVVVVVVVVVVVVLVPDPVNVVVVVVVVQVVCCVPVNDDPPDDDDVCPVPPDVPDPPCDPVNVVVVQVVCVVVVRHPDDPDPDPDPDDDDD

Sequence (100 aa):
MLPLISYILRVVLIYEQTLVEKLLRSPTFHHGVRKIHRTVEELRHGRNPDEPLRQGEATEDPDKPKGGFIRYFVEELKNQARGTPTDPPPPPPRGPPANK